Protein AF-A0AAV5MZ18-F1 (afdb_monomer_lite)

Organism: NCBI:txid152421

Foldseek 3Di:
DPDDQDDDLQNQVVPAEDEAELQQVDQEADHPNCSNCLNHQYYAYYLHANHAEHEEDQDQNLRHAEDHHYNHVNHNYDYDDDHDPNSCVRHD

Radius of gyration: 12.39 Å; chains: 1; bounding box: 32×23×28 Å

Structure (mmCIF, N/CA/C/O backbone):
data_AF-A0AAV5MZ18-F1
#
_entry.id   AF-A0AAV5MZ18-F1
#
loop_
_atom_site.group_PDB
_atom_site.id
_atom_site.type_symbol
_atom_site.label_atom_id
_atom_site.label_alt_id
_atom_site.label_comp_id
_atom_site.label_asym_id
_atom_site.label_entity_id
_atom_site.label_seq_id
_atom_site.pdbx_PDB_ins_code
_atom_site.Cartn_x
_atom_site.Cartn_y
_atom_site.Cartn_z
_atom_site.occupancy
_atom_site.B_iso_or_equiv
_atom_site.auth_seq_id
_atom_site.auth_comp_id
_atom_site.auth_asym_id
_atom_site.auth_atom_id
_atom_site.pdbx_PDB_model_num
ATOM 1 N N . MET A 1 1 ? -15.000 -5.617 -1.898 1.00 68.56 1 MET A N 1
ATOM 2 C CA . MET A 1 1 ? -13.623 -5.609 -2.443 1.00 68.56 1 MET A CA 1
ATOM 3 C C . MET A 1 1 ? -13.690 -4.883 -3.778 1.00 68.56 1 MET A C 1
ATOM 5 O O . MET A 1 1 ? -14.734 -5.003 -4.406 1.00 68.56 1 MET A O 1
ATOM 9 N N . ILE A 1 2 ? -12.675 -4.101 -4.167 1.00 77.88 2 ILE A N 1
ATOM 10 C CA . ILE A 1 2 ? -12.704 -3.326 -5.431 1.00 77.88 2 ILE A CA 1
ATOM 11 C C . ILE A 1 2 ? -12.518 -4.244 -6.648 1.00 77.88 2 ILE A C 1
ATOM 13 O O . ILE A 1 2 ? -13.190 -4.081 -7.659 1.00 77.88 2 ILE A O 1
ATOM 17 N N . TRP A 1 3 ? -11.636 -5.235 -6.531 1.00 81.31 3 TRP A N 1
ATOM 18 C CA . TRP A 1 3 ? -11.234 -6.099 -7.641 1.00 81.31 3 TRP A CA 1
ATOM 19 C C . TRP A 1 3 ? -11.898 -7.474 -7.571 1.00 81.31 3 TRP A C 1
ATOM 21 O O . TRP A 1 3 ? -12.297 -7.925 -6.493 1.00 81.31 3 TRP A O 1
ATOM 31 N N . GLN A 1 4 ? -11.967 -8.166 -8.709 1.00 68.31 4 GLN A N 1
ATOM 32 C CA . GLN A 1 4 ? -12.301 -9.591 -8.731 1.00 68.31 4 GLN A CA 1
ATOM 33 C C . GLN A 1 4 ? -11.157 -10.418 -8.117 1.00 68.31 4 GLN A C 1
ATOM 35 O O . GLN A 1 4 ? -10.013 -9.971 -8.056 1.00 68.31 4 GLN A O 1
ATOM 40 N N . SER A 1 5 ? -11.455 -11.624 -7.623 1.00 66.81 5 SER A N 1
ATOM 41 C CA . SER A 1 5 ? -10.486 -12.469 -6.899 1.00 66.81 5 SER A CA 1
ATOM 42 C C . SER A 1 5 ? -9.289 -12.928 -7.740 1.00 66.81 5 SER A C 1
ATOM 44 O O . SER A 1 5 ? -8.298 -13.381 -7.171 1.00 66.81 5 SER A O 1
ATOM 46 N N . LYS A 1 6 ? -9.357 -12.790 -9.069 1.00 70.06 6 LYS A N 1
ATOM 47 C CA . LYS A 1 6 ? -8.274 -13.087 -10.008 1.00 70.06 6 LYS A CA 1
ATOM 48 C C . LYS A 1 6 ? -7.988 -11.851 -10.857 1.00 70.06 6 LYS A C 1
ATOM 50 O O . LYS A 1 6 ? -8.727 -11.548 -11.785 1.00 70.06 6 LYS A O 1
ATOM 55 N N . VAL A 1 7 ? -6.920 -11.141 -10.514 1.00 78.88 7 VAL A N 1
ATOM 56 C CA . VAL A 1 7 ? -6.341 -10.067 -11.331 1.00 78.88 7 VAL A CA 1
ATOM 57 C C . VAL A 1 7 ? -5.022 -10.599 -11.879 1.00 78.88 7 VAL A C 1
ATOM 59 O O . VAL A 1 7 ? -4.282 -11.240 -11.137 1.00 78.88 7 VAL A O 1
ATOM 62 N N . HIS A 1 8 ? -4.720 -10.375 -13.157 1.00 82.00 8 HIS A N 1
ATOM 63 C CA . HIS A 1 8 ? -3.419 -10.754 -13.713 1.00 82.00 8 HIS A CA 1
ATOM 64 C C . HIS A 1 8 ? -2.316 -9.834 -13.179 1.00 82.00 8 HIS A C 1
ATOM 66 O O . HIS A 1 8 ? -2.554 -8.648 -12.946 1.00 82.00 8 HIS A O 1
ATOM 72 N N . ALA A 1 9 ? -1.109 -10.372 -13.001 1.00 79.12 9 ALA A N 1
ATOM 73 C CA . ALA A 1 9 ? 0.023 -9.675 -12.385 1.00 79.12 9 ALA A CA 1
ATOM 74 C C . ALA A 1 9 ? 0.482 -8.403 -13.124 1.00 79.12 9 ALA A C 1
ATOM 76 O O . ALA A 1 9 ? 1.231 -7.616 -12.566 1.00 79.12 9 ALA A O 1
ATOM 77 N N . ASP A 1 10 ? 0.037 -8.179 -14.353 1.00 79.19 10 ASP A N 1
ATOM 78 C CA . ASP A 1 10 ? 0.358 -7.024 -15.190 1.00 79.19 10 ASP A CA 1
ATOM 79 C C . ASP A 1 10 ? -0.827 -6.062 -15.389 1.00 79.19 10 ASP A C 1
ATOM 81 O O . ASP A 1 10 ? -0.637 -4.972 -15.938 1.00 79.19 10 ASP A O 1
ATOM 85 N N . SER A 1 11 ? -2.019 -6.410 -14.883 1.00 85.50 11 SER A N 1
ATOM 86 C CA . SER A 1 11 ? -3.281 -5.692 -15.153 1.00 85.50 11 SER A CA 1
ATOM 87 C C . SER A 1 11 ? -3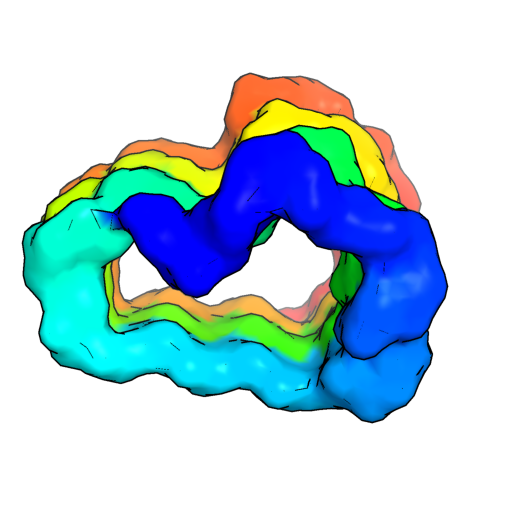.218 -4.206 -14.803 1.00 85.50 11 SER A C 1
ATOM 89 O O . SER A 1 11 ? -3.791 -3.376 -15.503 1.00 85.50 11 SER A O 1
ATOM 91 N N . PHE A 1 12 ? -2.515 -3.863 -13.720 1.00 86.50 12 PHE A N 1
ATOM 92 C CA . PHE A 1 12 ? -2.375 -2.488 -13.234 1.00 86.50 12 PHE A CA 1
ATOM 93 C C . PHE A 1 12 ? -0.912 -2.039 -13.190 1.00 86.50 12 PHE A C 1
ATOM 95 O O . PHE A 1 12 ? -0.562 -1.110 -12.468 1.00 86.50 12 PHE A O 1
ATOM 102 N N . SER A 1 13 ? -0.059 -2.645 -14.022 1.00 84.62 13 SER A N 1
ATOM 103 C CA . SER A 1 13 ? 1.373 -2.328 -14.101 1.00 84.62 13 SER A CA 1
ATOM 104 C C . SER A 1 13 ? 1.663 -0.862 -14.446 1.00 84.62 13 SER A C 1
ATOM 106 O O . SER A 1 13 ? 2.753 -0.378 -14.172 1.00 84.62 13 SER A O 1
ATOM 108 N N . LYS A 1 14 ? 0.713 -0.116 -15.017 1.00 89.38 14 LYS A N 1
ATOM 109 C CA . LYS A 1 14 ? 0.864 1.324 -15.303 1.00 89.38 14 LYS A CA 1
ATOM 110 C C . LYS A 1 14 ? 0.239 2.235 -14.242 1.00 89.38 14 LYS A C 1
ATOM 112 O O . LYS A 1 14 ? 0.353 3.454 -14.345 1.00 89.38 14 LYS A O 1
ATOM 117 N N . LEU A 1 15 ? -0.451 1.673 -13.250 1.00 89.94 15 LEU A N 1
ATOM 118 C CA . LEU A 1 15 ? -1.167 2.445 -12.243 1.00 89.94 15 LEU A CA 1
ATOM 119 C C . LEU A 1 15 ? -0.183 3.013 -11.216 1.00 89.94 15 LEU A C 1
ATOM 121 O O . LEU A 1 15 ? 0.379 2.267 -10.421 1.00 89.94 15 LEU A O 1
ATOM 125 N N . LYS A 1 16 ? -0.015 4.339 -11.222 1.00 92.31 16 LYS A N 1
ATOM 126 C CA . LYS A 1 16 ? 0.866 5.062 -10.289 1.00 92.31 16 LYS A CA 1
ATOM 127 C C . LYS A 1 16 ? 0.155 5.617 -9.062 1.00 92.31 16 LYS A C 1
ATOM 129 O O . LYS A 1 16 ? 0.761 5.716 -8.003 1.00 92.31 16 LYS A O 1
ATOM 134 N N . SER A 1 17 ? -1.119 5.977 -9.179 1.00 93.12 17 SER A N 1
ATOM 135 C CA . SER A 1 17 ? -1.883 6.573 -8.081 1.00 93.12 17 SER A CA 1
ATOM 136 C C . SER A 1 17 ? -3.251 5.918 -7.952 1.00 93.12 17 SER A C 1
ATOM 138 O O . SER A 1 17 ? -3.921 5.666 -8.955 1.00 93.12 17 SER A O 1
ATOM 140 N N . LEU A 1 18 ? -3.655 5.633 -6.714 1.00 92.06 18 LEU A N 1
ATOM 141 C CA . LEU A 1 18 ? -4.956 5.076 -6.369 1.00 92.06 18 LEU A CA 1
ATOM 142 C C . LEU A 1 18 ? -5.576 5.896 -5.234 1.00 92.06 18 LEU A C 1
ATOM 144 O O . LEU A 1 18 ? -4.990 6.034 -4.160 1.00 92.06 18 LEU A O 1
ATOM 148 N N . ARG A 1 19 ? -6.791 6.405 -5.457 1.00 93.31 19 ARG A N 1
ATOM 149 C CA . ARG A 1 19 ? -7.586 7.106 -4.443 1.00 93.31 19 ARG A CA 1
ATOM 150 C C . ARG A 1 19 ? -8.852 6.316 -4.128 1.00 93.31 19 ARG A C 1
ATOM 152 O O . ARG A 1 19 ? -9.597 5.950 -5.031 1.00 93.31 19 ARG A O 1
ATOM 159 N N . VAL A 1 20 ? -9.089 6.070 -2.845 1.00 91.25 20 VAL A N 1
ATOM 160 C CA . VAL A 1 20 ? -10.263 5.372 -2.314 1.00 91.25 20 VAL A CA 1
ATOM 161 C C . VAL A 1 20 ? -10.963 6.300 -1.330 1.00 91.25 20 VAL A C 1
ATOM 163 O O . VAL A 1 20 ? -10.440 6.585 -0.258 1.00 91.25 20 VAL A O 1
ATOM 166 N N . GLU A 1 21 ? -12.148 6.777 -1.691 1.00 92.44 21 GLU A N 1
ATOM 167 C CA . GLU A 1 21 ? -12.880 7.799 -0.939 1.00 92.44 21 GLU A CA 1
ATOM 168 C C . GLU A 1 21 ? -14.317 7.345 -0.680 1.00 92.44 21 GLU A C 1
ATOM 170 O O . GLU A 1 21 ? -14.944 6.745 -1.553 1.00 92.44 21 GLU A O 1
ATOM 175 N N . ASN A 1 22 ? -14.833 7.596 0.527 1.00 91.38 22 ASN A N 1
ATOM 176 C CA . ASN A 1 22 ? -16.228 7.320 0.907 1.00 91.38 22 ASN A CA 1
ATOM 177 C C . ASN A 1 22 ? -16.698 5.873 0.658 1.00 91.38 22 ASN A C 1
ATOM 179 O O . ASN A 1 22 ? -17.868 5.596 0.395 1.00 91.38 22 ASN A O 1
ATOM 183 N N . CYS A 1 23 ? -15.783 4.910 0.777 1.00 89.56 23 CYS A N 1
ATOM 184 C CA . CYS A 1 23 ? -16.059 3.506 0.501 1.00 89.56 23 CYS A CA 1
ATOM 185 C C . CYS A 1 23 ? -16.532 2.757 1.759 1.00 89.56 23 CYS A C 1
ATOM 187 O O . CYS A 1 23 ? -15.791 1.993 2.379 1.00 89.56 23 CYS A O 1
ATOM 189 N N . GLU A 1 24 ? -17.800 2.940 2.135 1.00 84.88 24 GLU A N 1
ATOM 190 C CA . GLU A 1 24 ? -18.352 2.362 3.368 1.00 84.88 24 GLU A CA 1
ATOM 191 C C . GLU A 1 24 ? -18.568 0.843 3.318 1.00 84.88 24 GLU A C 1
ATOM 193 O O . GLU A 1 24 ? -18.628 0.216 4.361 1.00 84.88 24 GLU A O 1
ATOM 198 N N . LYS A 1 25 ? -18.656 0.195 2.152 1.00 87.19 25 LYS A N 1
ATOM 199 C CA . LYS A 1 25 ? -18.785 -1.282 2.070 1.00 87.19 25 LYS A CA 1
ATOM 200 C C . LYS A 1 25 ? -17.445 -1.995 1.882 1.00 87.19 25 LYS A C 1
ATOM 202 O O . LYS A 1 25 ? -17.390 -3.221 1.754 1.00 87.19 25 LYS A O 1
ATOM 207 N N . LEU A 1 26 ? -16.352 -1.239 1.8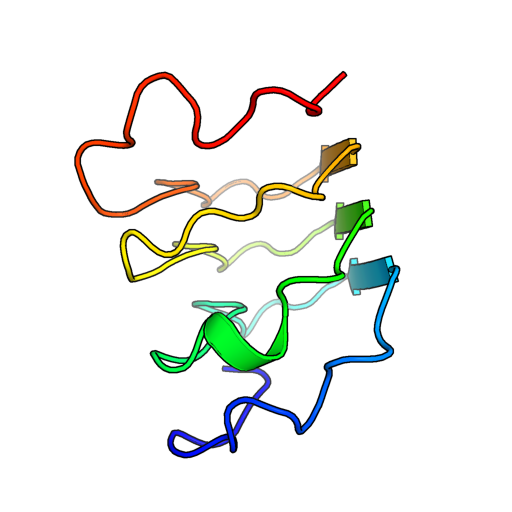11 1.00 87.31 26 LEU A N 1
ATOM 208 C CA . LEU A 1 26 ? -15.058 -1.784 1.452 1.00 87.31 26 LEU A CA 1
ATOM 209 C C . LEU A 1 26 ? -14.344 -2.344 2.677 1.00 87.31 26 LEU A C 1
ATOM 211 O O . LEU A 1 26 ? -13.986 -1.598 3.573 1.00 87.31 26 LEU A O 1
ATOM 215 N N . LEU A 1 27 ? -14.109 -3.657 2.691 1.00 87.31 27 LEU A N 1
ATOM 216 C CA . LEU A 1 27 ? -13.347 -4.322 3.756 1.00 87.31 27 LEU A CA 1
ATOM 217 C C . LEU A 1 27 ? -11.843 -4.369 3.464 1.00 87.31 27 LEU A C 1
ATOM 219 O O . LEU A 1 27 ? -11.041 -4.315 4.398 1.00 87.31 27 LEU A O 1
ATOM 223 N N . THR A 1 28 ? -11.482 -4.483 2.180 1.00 85.81 28 THR A N 1
ATOM 224 C CA . THR A 1 28 ? -10.097 -4.524 1.701 1.00 85.81 28 THR A CA 1
ATOM 225 C C . THR A 1 28 ? -9.941 -3.968 0.291 1.00 85.81 28 THR A C 1
ATOM 227 O O . THR A 1 28 ? -10.873 -4.084 -0.512 1.00 85.81 28 THR A O 1
ATOM 230 N N . ILE A 1 29 ? -8.782 -3.357 0.019 1.00 86.31 29 ILE A N 1
ATOM 231 C CA . ILE A 1 29 ? -8.469 -2.680 -1.246 1.00 86.31 29 ILE A CA 1
ATOM 232 C C . ILE A 1 29 ? -7.831 -3.649 -2.235 1.00 86.31 29 ILE A C 1
ATOM 234 O O . ILE A 1 29 ? -8.365 -3.800 -3.330 1.00 86.31 29 ILE A O 1
ATOM 238 N N . PHE A 1 30 ? -6.735 -4.315 -1.869 1.00 84.00 30 PHE A N 1
ATOM 239 C CA . PHE A 1 30 ? -5.967 -5.128 -2.814 1.00 84.00 30 PHE A CA 1
ATOM 240 C C . PHE A 1 30 ? -6.410 -6.602 -2.828 1.00 84.00 30 PHE A C 1
ATOM 242 O O . PHE A 1 30 ? -6.772 -7.155 -1.783 1.00 84.00 30 PHE A O 1
ATOM 249 N N . PRO A 1 31 ? -6.411 -7.253 -4.008 1.00 78.69 31 PRO A N 1
ATOM 250 C CA . PRO A 1 31 ? -6.628 -8.688 -4.109 1.00 78.69 31 PRO A CA 1
ATOM 251 C C . PRO A 1 31 ? -5.351 -9.434 -3.690 1.00 78.69 31 PRO A C 1
ATOM 253 O O . PRO A 1 31 ? -4.314 -8.822 -3.452 1.00 78.69 31 PRO A O 1
ATOM 256 N N . SER A 1 32 ? -5.401 -10.766 -3.667 1.00 74.25 32 SER A N 1
ATOM 257 C CA . SER A 1 32 ? -4.227 -11.611 -3.390 1.00 74.25 32 SER A CA 1
ATOM 258 C C . SER A 1 32 ? -3.144 -11.564 -4.478 1.00 74.25 32 SER A C 1
ATOM 260 O O . SER A 1 32 ? -2.101 -12.185 -4.316 1.00 74.25 32 SER A O 1
ATOM 262 N N . THR A 1 33 ? -3.394 -10.879 -5.599 1.00 76.12 33 THR A N 1
ATOM 263 C CA . THR A 1 33 ? -2.417 -10.683 -6.678 1.00 76.12 33 THR A CA 1
ATOM 264 C C . THR A 1 33 ? -1.842 -9.275 -6.604 1.00 76.12 33 THR A C 1
ATOM 266 O O . THR A 1 33 ? -2.143 -8.410 -7.426 1.00 76.12 33 THR A O 1
ATOM 269 N N . GLU A 1 34 ? -1.018 -9.019 -5.591 1.00 73.81 34 GLU A N 1
ATOM 270 C CA . GLU A 1 34 ? -0.436 -7.692 -5.371 1.00 73.81 34 GLU A CA 1
ATOM 271 C C . GLU A 1 34 ? 0.606 -7.296 -6.433 1.00 73.81 34 GLU A C 1
ATOM 273 O O . GLU A 1 34 ? 0.857 -6.108 -6.625 1.00 73.81 34 GLU A O 1
ATOM 278 N N . ALA A 1 35 ? 1.155 -8.266 -7.177 1.00 77.25 35 ALA A N 1
ATOM 279 C CA . ALA A 1 35 ? 2.071 -8.022 -8.297 1.00 77.25 35 ALA A CA 1
ATOM 280 C C . ALA A 1 35 ? 1.482 -7.078 -9.363 1.00 77.25 35 ALA A C 1
ATOM 282 O O . ALA A 1 35 ? 2.222 -6.334 -10.002 1.00 77.25 35 ALA A O 1
ATOM 283 N N . ALA A 1 36 ? 0.149 -7.032 -9.479 1.00 81.06 36 ALA A N 1
ATOM 284 C CA . ALA A 1 36 ? -0.544 -6.111 -10.372 1.00 81.06 36 ALA A CA 1
ATOM 285 C C . ALA A 1 36 ? -0.262 -4.632 -10.065 1.00 81.06 36 ALA A C 1
ATOM 287 O O . ALA A 1 36 ? -0.453 -3.801 -10.942 1.00 81.06 36 ALA A O 1
ATOM 288 N N . PHE A 1 37 ? 0.207 -4.296 -8.861 1.00 84.44 37 PHE A N 1
ATOM 289 C CA . PHE A 1 37 ? 0.306 -2.925 -8.357 1.00 84.44 37 PHE A CA 1
ATOM 290 C C . PHE A 1 37 ? 1.744 -2.513 -7.992 1.00 84.44 37 PHE A C 1
ATOM 292 O O . PHE A 1 37 ? 1.940 -1.583 -7.214 1.00 84.44 37 PHE A O 1
ATOM 299 N N . LEU A 1 38 ? 2.767 -3.183 -8.541 1.00 81.81 38 LEU A N 1
ATOM 300 C CA . LEU A 1 38 ? 4.180 -2.917 -8.214 1.00 81.81 38 LEU A CA 1
ATOM 301 C C . LEU A 1 38 ? 4.651 -1.491 -8.538 1.00 81.81 38 LEU A C 1
ATOM 303 O O . LEU A 1 38 ? 5.594 -1.004 -7.917 1.00 81.81 38 LEU A O 1
ATOM 307 N N . ASN A 1 39 ? 4.009 -0.823 -9.496 1.00 86.88 39 ASN A N 1
ATOM 308 C CA . ASN A 1 39 ? 4.340 0.545 -9.906 1.00 86.88 39 ASN A CA 1
ATOM 309 C C . ASN A 1 39 ? 3.463 1.605 -9.231 1.00 86.88 39 ASN A C 1
ATOM 311 O O . ASN A 1 39 ? 3.508 2.771 -9.618 1.00 86.88 39 ASN A O 1
ATOM 315 N N . LEU A 1 40 ? 2.675 1.211 -8.227 1.00 88.81 40 LEU A N 1
ATOM 316 C CA . LEU A 1 40 ? 1.890 2.151 -7.449 1.00 88.81 40 LEU A CA 1
ATOM 317 C C . LEU A 1 40 ? 2.820 2.986 -6.564 1.00 88.81 40 LEU A C 1
ATOM 319 O O . LEU A 1 40 ? 3.506 2.460 -5.691 1.00 88.81 40 LEU A O 1
ATOM 323 N N . GLU A 1 41 ? 2.802 4.291 -6.793 1.00 92.06 41 GLU A N 1
ATOM 324 C CA . GLU A 1 41 ? 3.605 5.297 -6.100 1.00 92.06 41 GLU A CA 1
ATOM 325 C C . GLU A 1 41 ? 2.799 5.997 -5.001 1.00 92.06 41 GLU A C 1
ATOM 327 O O . GLU A 1 41 ? 3.354 6.390 -3.977 1.00 92.06 41 GLU A O 1
ATOM 332 N N . GLN A 1 42 ? 1.482 6.139 -5.179 1.00 92.31 42 GLN A N 1
ATOM 333 C CA . GLN A 1 42 ? 0.629 6.897 -4.263 1.00 92.31 42 GLN A CA 1
ATOM 334 C C . GLN A 1 42 ? -0.667 6.150 -3.946 1.00 92.31 42 GLN A C 1
ATOM 336 O O . GLN A 1 42 ? -1.397 5.725 -4.845 1.00 92.31 42 GLN A O 1
ATOM 341 N N . LEU A 1 43 ? -0.983 6.038 -2.655 1.00 91.50 43 LEU A N 1
ATOM 342 C CA . LEU A 1 43 ? -2.264 5.533 -2.171 1.00 91.50 43 LEU A CA 1
ATOM 343 C C . LEU A 1 43 ? -2.895 6.532 -1.202 1.00 91.50 43 LEU A C 1
ATOM 345 O O . LEU A 1 43 ? -2.345 6.825 -0.141 1.00 91.50 43 LEU A O 1
ATOM 349 N N . THR A 1 44 ? -4.087 7.012 -1.545 1.00 93.12 44 THR A N 1
ATOM 350 C CA . THR A 1 44 ? -4.886 7.886 -0.682 1.00 93.12 44 THR A CA 1
ATOM 351 C C . THR A 1 44 ? -6.192 7.206 -0.307 1.00 93.12 44 THR A C 1
ATOM 353 O O . THR A 1 44 ? -6.949 6.779 -1.175 1.00 93.12 44 THR A O 1
ATOM 356 N N . ILE A 1 45 ? -6.477 7.132 0.989 1.00 91.56 45 ILE A N 1
ATOM 357 C CA . ILE A 1 45 ? -7.695 6.543 1.535 1.00 91.56 45 ILE A CA 1
ATOM 358 C C . ILE A 1 45 ? -8.367 7.573 2.435 1.00 91.56 45 ILE A C 1
ATOM 360 O O . ILE A 1 45 ? -7.812 7.966 3.460 1.00 91.56 45 ILE A O 1
ATOM 364 N N . THR A 1 46 ? -9.578 7.986 2.076 1.00 92.75 46 THR A N 1
ATOM 365 C CA . THR A 1 46 ? -10.367 8.952 2.843 1.00 92.75 46 THR A CA 1
ATOM 366 C C . THR A 1 46 ? -11.742 8.377 3.172 1.00 92.75 46 THR A C 1
ATOM 368 O O . THR A 1 46 ? -12.356 7.656 2.381 1.00 92.75 46 THR A O 1
ATOM 371 N N . GLN A 1 47 ? -12.229 8.656 4.384 1.00 88.00 47 GLN A N 1
ATOM 372 C CA . GLN A 1 47 ? -13.622 8.409 4.791 1.00 88.00 47 GLN A CA 1
ATOM 373 C C . GLN A 1 47 ? -14.117 6.954 4.606 1.00 88.00 47 GLN A C 1
ATOM 375 O O . GLN A 1 47 ? -15.312 6.689 4.481 1.00 88.00 47 GLN A O 1
ATOM 380 N N . SER A 1 48 ? -13.212 5.971 4.624 1.00 87.94 48 SER A N 1
ATOM 381 C CA . SER A 1 48 ? -13.539 4.562 4.369 1.00 87.94 48 SER A CA 1
ATOM 382 C C . SER A 1 48 ? -13.789 3.817 5.680 1.00 87.94 48 SER A C 1
ATOM 384 O O . SER A 1 48 ? -12.925 3.123 6.215 1.00 87.94 48 SER A O 1
ATOM 386 N N . LYS A 1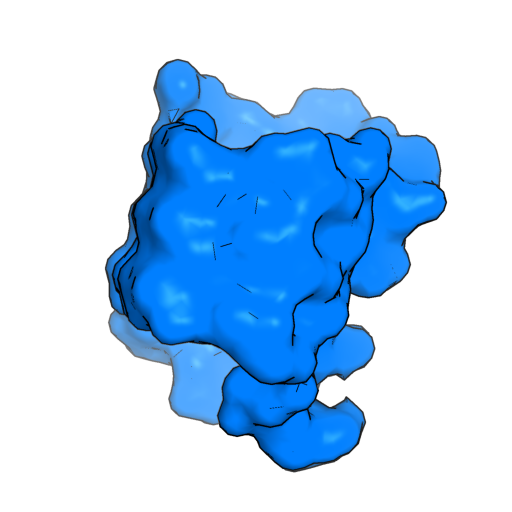 49 ? -14.994 3.996 6.238 1.00 84.31 49 LYS A N 1
ATOM 387 C CA . LYS A 1 49 ? -15.312 3.604 7.621 1.00 84.31 49 LYS A CA 1
ATOM 388 C C . LYS A 1 49 ? -15.234 2.109 7.900 1.00 84.31 49 LYS A C 1
ATOM 390 O O . LYS A 1 49 ? -14.896 1.773 9.019 1.00 84.31 49 LYS A O 1
ATOM 395 N N . ASN A 1 50 ? -15.530 1.219 6.954 1.00 88.38 50 ASN A N 1
ATOM 396 C CA . ASN A 1 50 ? -15.483 -0.234 7.197 1.00 88.38 50 ASN A CA 1
ATOM 397 C C . ASN A 1 50 ? -14.215 -0.904 6.663 1.00 88.38 50 ASN A C 1
ATOM 399 O O . ASN A 1 50 ? -14.107 -2.133 6.715 1.00 88.38 50 ASN A O 1
ATOM 403 N N . LEU A 1 51 ? -13.251 -0.115 6.185 1.00 89.31 51 LEU A N 1
ATOM 404 C CA . LEU A 1 51 ? -11.973 -0.642 5.743 1.00 89.31 51 LEU A CA 1
ATOM 405 C C . LEU A 1 51 ? -11.240 -1.224 6.943 1.00 89.31 51 LEU A C 1
ATOM 407 O O . LEU A 1 51 ? -10.935 -0.508 7.888 1.00 89.31 51 LEU A O 1
ATOM 411 N N . LYS A 1 52 ? -10.978 -2.533 6.909 1.00 88.19 52 LYS A N 1
ATOM 412 C CA . LYS A 1 52 ? -10.286 -3.244 7.993 1.00 88.19 52 LYS A CA 1
ATOM 413 C C . LYS A 1 52 ? -8.818 -3.479 7.671 1.00 88.19 52 LYS A C 1
ATOM 415 O O . LYS A 1 52 ? -8.002 -3.507 8.591 1.00 88.19 52 LYS A O 1
ATOM 420 N N . MET A 1 53 ? -8.516 -3.679 6.388 1.00 85.62 53 MET A N 1
ATOM 421 C CA . MET A 1 53 ? -7.209 -4.106 5.908 1.00 85.62 53 MET A CA 1
ATOM 422 C C . MET A 1 53 ? -6.939 -3.570 4.511 1.00 85.62 53 MET A C 1
ATOM 424 O O . MET A 1 53 ? -7.775 -3.728 3.627 1.00 85.62 53 MET A O 1
ATOM 428 N N . ILE A 1 54 ? -5.760 -3.007 4.273 1.00 85.12 54 ILE A N 1
ATOM 429 C CA . ILE A 1 54 ? -5.390 -2.540 2.933 1.00 85.12 54 ILE A CA 1
ATOM 430 C C . ILE A 1 54 ? -4.731 -3.682 2.153 1.00 85.12 54 ILE A C 1
ATOM 432 O O . ILE A 1 54 ? -5.192 -3.996 1.055 1.00 85.12 54 ILE A O 1
ATOM 436 N N . TRP A 1 55 ? -3.749 -4.358 2.762 1.00 78.62 55 TRP A N 1
ATOM 437 C CA . TRP A 1 55 ? -2.931 -5.393 2.121 1.00 78.62 55 TRP A CA 1
ATOM 438 C C . TRP A 1 55 ? -2.990 -6.759 2.812 1.00 78.62 55 TRP A C 1
ATOM 440 O O . TRP A 1 55 ? -2.846 -6.854 4.034 1.00 78.62 55 TRP A O 1
ATOM 450 N N . ARG A 1 56 ? -3.144 -7.819 2.003 1.00 71.88 56 ARG A N 1
ATOM 451 C CA . ARG A 1 56 ? -3.233 -9.218 2.451 1.00 71.88 56 ARG A CA 1
ATOM 452 C C . ARG A 1 56 ? -1.889 -9.947 2.466 1.00 71.88 56 ARG A C 1
ATOM 454 O O . ARG A 1 56 ? -1.602 -10.630 3.445 1.00 71.88 56 ARG A O 1
ATOM 461 N N . SER A 1 57 ? -1.062 -9.828 1.427 1.00 69.19 57 SER A N 1
ATOM 462 C CA . SER A 1 57 ? 0.219 -10.545 1.343 1.00 69.19 57 SER A CA 1
ATOM 463 C C . SER A 1 57 ? 1.453 -9.640 1.478 1.00 69.19 57 SER A C 1
ATOM 465 O O . SER A 1 57 ? 1.362 -8.417 1.575 1.00 69.19 57 SER A O 1
ATOM 467 N N . LYS A 1 58 ? 2.626 -10.286 1.537 1.00 60.44 58 LYS A N 1
ATOM 468 C CA . LYS A 1 58 ? 3.964 -9.701 1.729 1.00 60.44 58 LYS A CA 1
ATOM 469 C C . LYS A 1 58 ? 4.506 -8.920 0.531 1.00 60.44 58 LYS A C 1
ATOM 471 O O . LYS A 1 58 ? 5.652 -8.481 0.597 1.00 60.44 58 LYS A O 1
ATOM 476 N N . ALA A 1 59 ? 3.765 -8.812 -0.568 1.00 57.19 59 ALA A N 1
ATOM 477 C CA . ALA A 1 59 ? 4.308 -8.237 -1.789 1.00 57.19 59 ALA A CA 1
ATOM 478 C C . ALA A 1 59 ? 4.824 -6.815 -1.538 1.00 57.19 59 ALA A C 1
ATOM 480 O O . ALA A 1 59 ? 4.088 -5.916 -1.133 1.00 57.19 59 ALA A O 1
ATOM 481 N N . ALA A 1 60 ? 6.132 -6.662 -1.719 1.00 57.09 60 ALA A N 1
ATOM 482 C CA . ALA A 1 60 ? 6.851 -5.429 -1.501 1.00 57.09 60 ALA A CA 1
ATOM 483 C C . ALA A 1 60 ? 6.364 -4.382 -2.505 1.00 57.09 60 ALA A C 1
ATOM 485 O O . ALA A 1 60 ? 6.593 -4.508 -3.708 1.00 57.09 60 ALA A O 1
ATOM 486 N N . PHE A 1 61 ? 5.727 -3.328 -2.008 1.00 63.00 61 PHE A N 1
ATOM 487 C CA . PHE A 1 61 ? 5.479 -2.128 -2.795 1.00 63.00 61 PHE A CA 1
ATOM 488 C C . PHE A 1 61 ? 6.754 -1.295 -2.791 1.00 63.00 61 PHE A C 1
ATOM 490 O O . PHE A 1 61 ? 6.848 -0.274 -2.120 1.00 63.00 61 PHE A O 1
ATOM 497 N N . LEU A 1 62 ? 7.757 -1.763 -3.538 1.00 65.12 62 LEU A N 1
ATOM 498 C CA . LEU A 1 62 ? 9.072 -1.121 -3.629 1.00 65.12 62 LEU A CA 1
ATOM 499 C C . LEU A 1 62 ? 8.985 0.331 -4.118 1.00 65.12 62 LEU A C 1
ATOM 501 O O . LEU A 1 62 ? 9.918 1.101 -3.900 1.00 65.12 62 LEU A O 1
ATOM 505 N N . ASN A 1 63 ? 7.891 0.685 -4.798 1.00 81.88 63 ASN A N 1
ATOM 506 C CA . ASN A 1 63 ? 7.689 1.995 -5.399 1.00 81.88 63 ASN A CA 1
ATOM 507 C C . ASN A 1 63 ? 6.699 2.890 -4.655 1.00 81.88 63 ASN A C 1
ATOM 509 O O . ASN A 1 63 ? 6.574 4.040 -5.054 1.00 81.88 63 ASN A O 1
ATOM 513 N N . LEU A 1 64 ? 6.033 2.419 -3.592 1.00 85.81 64 LEU A N 1
ATOM 514 C CA . LEU A 1 64 ? 5.087 3.271 -2.873 1.00 85.81 64 LEU A CA 1
ATOM 515 C C . LEU A 1 64 ? 5.856 4.378 -2.149 1.00 85.81 64 LEU A C 1
ATOM 517 O O . LEU A 1 64 ? 6.619 4.116 -1.221 1.00 85.81 64 LEU A O 1
ATOM 521 N N . GLU A 1 65 ? 5.638 5.611 -2.589 1.00 90.75 65 GLU A N 1
ATOM 522 C CA . GLU A 1 65 ? 6.264 6.805 -2.033 1.00 90.75 65 GLU A CA 1
ATOM 523 C C . GLU A 1 65 ? 5.371 7.493 -1.011 1.00 90.75 65 GLU A C 1
ATOM 525 O O . GLU A 1 65 ? 5.873 8.099 -0.070 1.00 90.75 65 GLU A O 1
ATOM 530 N N . GLN A 1 66 ? 4.050 7.432 -1.202 1.00 90.38 66 GLN A N 1
ATOM 531 C CA . GLN A 1 66 ? 3.099 8.160 -0.368 1.00 90.38 66 GLN A CA 1
ATOM 532 C C . GLN A 1 66 ? 1.910 7.281 0.011 1.00 90.38 66 GLN A C 1
ATOM 534 O O . GLN A 1 66 ? 1.210 6.733 -0.846 1.00 90.38 66 GLN A O 1
ATOM 539 N N . LEU A 1 67 ? 1.652 7.199 1.316 1.00 89.50 67 LEU A N 1
ATOM 540 C CA . LEU A 1 67 ? 0.469 6.568 1.886 1.00 8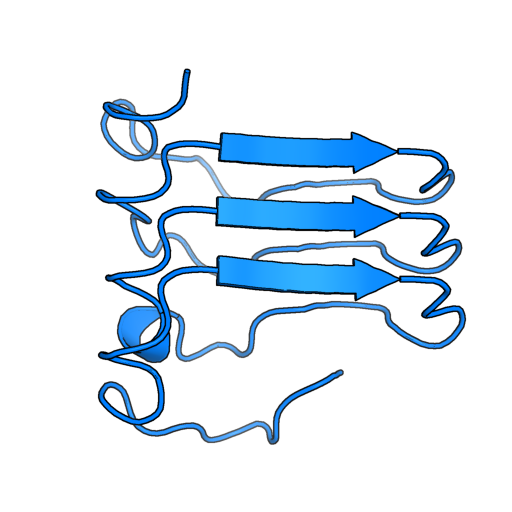9.50 67 LEU A CA 1
ATOM 541 C C . LEU A 1 67 ? -0.263 7.575 2.770 1.00 89.50 67 LEU A C 1
ATOM 543 O O . LEU A 1 67 ? 0.201 7.927 3.850 1.00 89.50 67 LEU A O 1
ATOM 547 N N . THR A 1 68 ? -1.440 8.007 2.332 1.00 90.75 68 THR A N 1
ATOM 548 C CA . THR A 1 68 ? -2.288 8.924 3.097 1.00 90.75 68 THR A CA 1
ATOM 549 C C . THR A 1 68 ? -3.570 8.221 3.501 1.00 90.75 68 THR A C 1
ATOM 551 O O . THR A 1 68 ? -4.316 7.741 2.650 1.00 90.75 68 THR A O 1
ATOM 554 N N . ILE A 1 69 ? -3.851 8.185 4.802 1.00 89.75 69 ILE A N 1
ATOM 555 C CA . ILE A 1 69 ? -5.069 7.588 5.350 1.00 89.75 69 ILE A CA 1
ATOM 556 C C . ILE A 1 69 ? -5.715 8.604 6.283 1.00 89.75 69 ILE A C 1
ATOM 558 O O . ILE A 1 69 ? -5.161 8.933 7.329 1.00 89.75 69 ILE A O 1
ATOM 562 N N . THR A 1 70 ? -6.901 9.094 5.930 1.00 90.38 70 THR A N 1
ATOM 563 C CA . THR A 1 70 ? -7.653 10.045 6.754 1.00 90.38 70 THR A CA 1
ATOM 564 C C . THR A 1 70 ? -9.073 9.551 6.999 1.00 90.38 70 THR A C 1
ATOM 566 O O . THR A 1 70 ? -9.680 8.852 6.185 1.00 90.38 70 THR A O 1
ATOM 569 N N . GLN A 1 71 ? -9.611 9.882 8.176 1.00 83.50 71 GLN A N 1
ATOM 570 C CA . GLN A 1 71 ? -11.014 9.636 8.539 1.00 83.50 71 GLN A CA 1
ATOM 571 C C . GLN A 1 71 ? -11.483 8.168 8.353 1.00 83.50 71 GLN A C 1
ATOM 573 O O . GLN A 1 71 ? -12.664 7.907 8.130 1.00 83.50 71 GLN A O 1
ATOM 578 N N . SER A 1 72 ? -10.571 7.194 8.487 1.00 83.38 72 SER A N 1
ATOM 579 C CA . SER A 1 72 ? -10.826 5.753 8.299 1.00 83.38 72 SER A CA 1
ATOM 580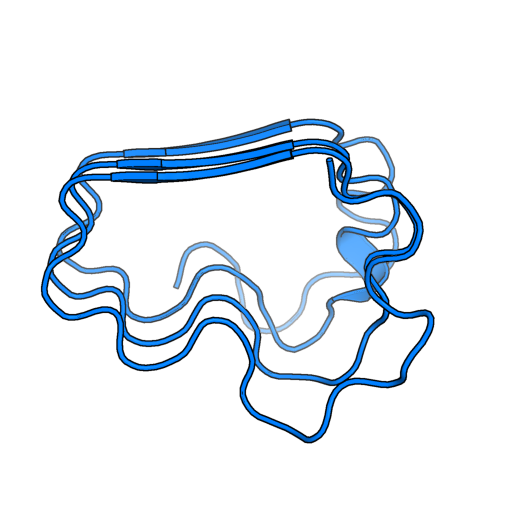 C C . SER A 1 72 ? -10.812 5.010 9.642 1.00 83.38 72 SER A C 1
ATOM 582 O O . SER A 1 72 ? -9.867 4.305 9.981 1.00 83.38 72 SER A O 1
ATOM 584 N N . LYS A 1 73 ? -11.867 5.220 10.443 1.00 79.06 73 LYS A N 1
ATOM 585 C CA . LYS A 1 73 ? -11.897 4.908 11.889 1.00 79.06 73 LYS A CA 1
ATOM 586 C C . LYS A 1 73 ? -11.771 3.423 12.267 1.00 79.06 73 LYS A C 1
ATOM 588 O O . LYS A 1 73 ? -11.314 3.144 13.367 1.00 79.06 73 LYS A O 1
ATOM 593 N N . ASN A 1 74 ? -12.165 2.483 11.402 1.00 83.75 74 ASN A N 1
ATOM 594 C CA . ASN A 1 74 ? -12.102 1.044 11.713 1.00 83.75 74 ASN A CA 1
ATOM 595 C C . ASN A 1 74 ? -10.921 0.316 11.055 1.00 83.75 74 ASN A C 1
ATOM 597 O O . ASN A 1 74 ? -10.889 -0.921 11.061 1.00 83.75 74 ASN A O 1
ATOM 601 N N . LEU A 1 75 ? -9.956 1.056 10.498 1.00 84.19 75 LEU A N 1
ATOM 602 C CA . LEU A 1 75 ? -8.748 0.457 9.949 1.00 84.19 75 LEU A CA 1
ATOM 603 C C . LEU A 1 75 ? -7.923 -0.144 11.086 1.00 84.19 75 LEU A C 1
ATOM 605 O O . LEU A 1 75 ? -7.352 0.575 11.899 1.00 84.19 75 LEU A O 1
ATOM 609 N N . LYS A 1 76 ? -7.883 -1.477 11.146 1.00 82.56 76 LYS A N 1
ATOM 610 C CA . LYS A 1 76 ? -7.155 -2.204 12.194 1.00 82.56 76 LYS A CA 1
ATOM 611 C C . LYS A 1 76 ? -5.708 -2.447 11.815 1.00 82.56 76 LYS A C 1
ATOM 613 O O . LYS A 1 76 ? -4.831 -2.408 12.668 1.00 82.56 76 LYS A O 1
ATOM 618 N N . MET A 1 77 ? -5.472 -2.761 10.546 1.00 79.25 77 MET A N 1
ATOM 619 C CA . MET A 1 77 ? -4.149 -3.105 10.051 1.00 79.25 77 MET A CA 1
ATOM 620 C C . MET A 1 77 ? -3.967 -2.551 8.652 1.00 79.25 77 MET A C 1
ATOM 622 O O . MET A 1 77 ? -4.850 -2.650 7.802 1.00 79.25 77 MET A O 1
ATOM 626 N N . ILE A 1 78 ? -2.786 -2.010 8.401 1.00 76.88 78 ILE A N 1
ATOM 627 C CA . ILE A 1 78 ? -2.384 -1.620 7.059 1.00 76.88 78 ILE A CA 1
ATOM 628 C C . ILE A 1 78 ? -1.896 -2.880 6.310 1.00 76.88 78 ILE A C 1
ATOM 630 O O . ILE A 1 78 ? -2.379 -3.159 5.212 1.00 76.88 78 ILE A O 1
ATOM 634 N N . TRP A 1 79 ? -1.082 -3.724 6.961 1.00 77.31 79 TRP A N 1
ATOM 635 C CA . TRP A 1 79 ? -0.514 -4.967 6.409 1.00 77.31 79 TRP A CA 1
ATOM 636 C C . TRP A 1 79 ? -0.772 -6.179 7.326 1.00 77.31 79 TRP A C 1
ATOM 638 O O . TRP A 1 79 ? -0.659 -6.056 8.544 1.00 77.31 79 TRP A O 1
ATOM 648 N N . GLN A 1 80 ? -1.103 -7.353 6.763 1.00 67.81 80 GLN A N 1
ATOM 649 C CA . GLN A 1 80 ? -1.497 -8.553 7.532 1.00 67.81 80 GLN A CA 1
ATOM 650 C C . GLN A 1 80 ? -0.329 -9.355 8.155 1.00 67.81 80 GLN A C 1
ATOM 652 O O . GLN A 1 80 ? -0.548 -10.093 9.113 1.00 67.81 80 GLN A O 1
ATOM 657 N N . SER A 1 81 ? 0.902 -9.266 7.636 1.00 66.50 81 SER A N 1
ATOM 658 C CA . SER A 1 81 ? 2.025 -10.121 8.078 1.00 66.50 81 SER A CA 1
ATOM 659 C C . SER A 1 81 ? 3.311 -9.337 8.357 1.00 66.50 81 SER A C 1
ATOM 661 O O . SER A 1 81 ? 3.399 -8.164 8.001 1.00 66.50 81 SER A O 1
ATOM 663 N N . LYS A 1 82 ? 4.313 -9.989 8.980 1.00 64.12 82 LYS A N 1
ATOM 664 C CA . LYS A 1 82 ? 5.653 -9.416 9.210 1.00 64.12 82 LYS A CA 1
ATOM 665 C C . LYS A 1 82 ? 6.217 -8.865 7.900 1.00 64.12 82 LYS A C 1
ATOM 667 O O . LYS A 1 82 ? 6.541 -9.630 6.988 1.00 64.12 82 LYS A O 1
ATOM 672 N N . VAL A 1 83 ? 6.309 -7.543 7.841 1.00 66.81 83 VAL A N 1
ATOM 673 C CA . VAL A 1 83 ? 6.830 -6.805 6.698 1.00 66.81 83 VAL A CA 1
ATOM 674 C C . VAL A 1 83 ? 8.356 -6.920 6.679 1.00 66.81 83 VAL A C 1
ATOM 676 O O . VAL A 1 83 ? 8.986 -6.934 7.737 1.00 66.81 83 VAL A O 1
ATOM 679 N N . HIS A 1 84 ? 8.956 -7.058 5.496 1.00 65.44 84 HIS A N 1
ATOM 680 C CA . HIS A 1 84 ? 10.412 -7.085 5.368 1.00 65.44 84 HIS A CA 1
ATOM 681 C C . HIS A 1 84 ? 10.964 -5.666 5.567 1.00 65.44 84 HIS A C 1
ATOM 683 O O . HIS A 1 84 ? 10.319 -4.699 5.165 1.00 65.44 84 HIS A O 1
ATOM 689 N N . ALA A 1 85 ? 12.162 -5.525 6.141 1.00 63.22 85 ALA A N 1
ATOM 690 C CA . ALA A 1 85 ? 12.741 -4.213 6.464 1.00 63.22 85 ALA A CA 1
ATOM 691 C C . ALA A 1 85 ? 12.818 -3.257 5.252 1.00 63.22 85 ALA A C 1
ATOM 693 O O . ALA A 1 85 ? 12.674 -2.049 5.402 1.00 63.22 85 ALA A O 1
ATOM 694 N N 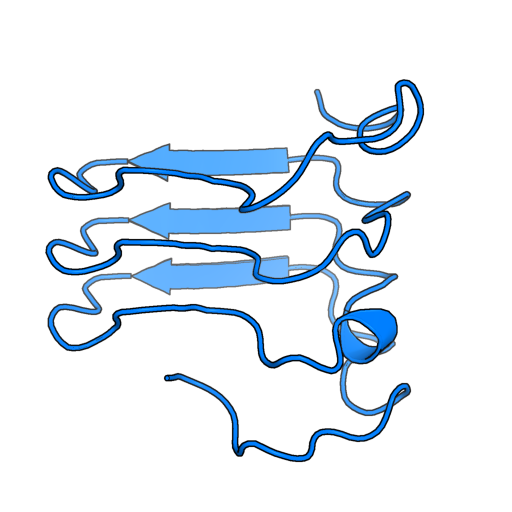. ASN A 1 86 ? 12.954 -3.807 4.041 1.00 67.00 86 ASN A N 1
ATOM 695 C CA . ASN A 1 86 ? 13.102 -3.035 2.803 1.00 67.00 86 ASN A CA 1
ATOM 696 C C . ASN A 1 86 ? 11.780 -2.810 2.049 1.00 67.00 86 ASN A C 1
ATOM 698 O O . ASN A 1 86 ? 11.786 -2.254 0.957 1.00 67.00 86 ASN A O 1
ATOM 702 N N . SER A 1 87 ? 10.640 -3.251 2.587 1.00 68.62 87 SER A N 1
ATOM 703 C CA . SER A 1 87 ? 9.353 -3.168 1.882 1.00 68.62 87 SER A CA 1
ATOM 704 C C . SER A 1 87 ? 8.808 -1.740 1.736 1.00 68.62 87 SER A C 1
ATOM 706 O O . SER A 1 87 ? 7.892 -1.550 0.944 1.00 68.62 87 SER A O 1
ATOM 708 N N . PHE A 1 88 ? 9.363 -0.760 2.462 1.00 72.56 88 PHE A N 1
ATOM 709 C CA . PHE A 1 88 ? 8.952 0.653 2.434 1.00 72.56 88 PHE A CA 1
ATOM 710 C C . PHE A 1 88 ? 10.124 1.611 2.209 1.00 72.56 88 PHE A C 1
ATOM 712 O O . PHE A 1 88 ? 10.077 2.754 2.647 1.00 72.56 88 PHE A O 1
ATOM 719 N N . SER A 1 89 ? 11.189 1.170 1.537 1.00 73.38 89 SER A N 1
ATOM 720 C CA . SER A 1 89 ? 12.414 1.969 1.383 1.00 73.38 89 SER A CA 1
ATOM 721 C C . SER A 1 89 ? 12.215 3.321 0.682 1.00 73.38 89 SER A C 1
ATOM 723 O O . SER A 1 89 ? 13.108 4.159 0.738 1.00 73.38 89 SER A O 1
ATOM 725 N N . LYS A 1 90 ? 11.086 3.522 -0.010 1.00 80.12 90 LYS A N 1
ATOM 726 C CA . LYS A 1 90 ? 10.744 4.771 -0.705 1.00 80.12 90 LYS A CA 1
ATOM 727 C C . LYS A 1 90 ? 9.621 5.571 -0.047 1.00 80.12 90 LYS A C 1
ATOM 729 O O . LYS A 1 90 ? 9.348 6.675 -0.512 1.00 80.12 90 LYS A O 1
ATOM 734 N N . LEU A 1 91 ? 8.973 5.027 0.985 1.00 79.56 91 LEU A N 1
ATOM 735 C CA . LEU A 1 91 ? 7.866 5.697 1.659 1.00 79.56 91 LEU A CA 1
ATOM 736 C C . LEU A 1 91 ? 8.409 6.926 2.398 1.00 79.56 91 LEU A C 1
ATOM 738 O O . LEU A 1 91 ? 9.344 6.795 3.189 1.00 79.56 91 LEU A O 1
ATOM 742 N N . LYS A 1 92 ? 7.851 8.098 2.095 1.00 75.56 92 LYS A N 1
ATOM 743 C CA . LYS A 1 92 ? 8.231 9.385 2.690 1.00 75.56 92 LYS A CA 1
ATOM 744 C C . LYS A 1 92 ? 7.364 9.723 3.896 1.00 75.56 92 LYS A C 1
ATOM 746 O O . LYS A 1 92 ? 6.168 9.347 3.888 1.00 75.56 92 LYS A O 1
#

pLDDT: mean 81.0, std 9.48, range [57.09, 93.31]

Secondary structure (DSSP, 8-state):
--S-S---TTTTTT--EEEEES-TT-SBSS-S-GGGGTT--EEEEES-TT--EEE-S----TT--EEEEES-TT--EEESS---TTTTTT--

InterPro domains:
  IPR032675 Leucine-rich repeat domain superfamily [G3DSA:3.80.10.10] (4-92)
  IPR057135 Disease resistance protein At4g27190-like, leucine-rich repeats [PF23247] (1-91)

Sequence (92 aa):
MIWQSKVHADSFSKLKSLRVENCEKLLTIFPSTEAAFLNLEQLTITQSKNLKMIWRSKAAFLNLEQLTITQSKNLKMIWQSKVHANSFSKLK